Protein AF-A0AAC8UU08-F1 (afdb_monomer_lite)

Foldseek 3Di:
DKKKFKAFPVRFAFQAWAADPNAIDGDRDPPDPDGQMDDDPDVVVSLVSSLVNRQQCYDPHHPDNHDDPVNSVVHNVVSVVTIDMDICPPVVPD

pLDDT: mean 82.49, std 12.47, range [37.72, 91.94]

Secondary structure (DSSP, 8-state):
-EEEEEEETTSPBP-EEEEETTEEEEE--S-SS---EEEES-HHHHHHHHHHHHHH-BPTT-S-SS--HHHHHHHHHHHHHHEEEEEGGG-S--

Organism: NCBI:txid637971

Radius of gyration: 13.28 Å; chains: 1; bounding box: 33×27×37 Å

Structure (mmCIF, N/CA/C/O backbone):
data_AF-A0AAC8UU08-F1
#
_entry.id   AF-A0AAC8UU08-F1
#
loop_
_atom_site.group_PDB
_atom_site.id
_atom_site.type_symbol
_atom_site.label_atom_id
_atom_site.label_alt_id
_atom_site.label_comp_id
_atom_site.label_asym_id
_atom_site.label_entity_id
_atom_site.label_seq_id
_atom_site.pdbx_PDB_ins_code
_atom_site.Cartn_x
_atom_site.Cartn_y
_atom_site.Cartn_z
_atom_site.occupancy
_atom_site.B_iso_or_equiv
_atom_site.auth_seq_id
_atom_site.auth_comp_id
_atom_site.auth_asym_id
_atom_site.auth_atom_id
_atom_site.pdbx_PDB_model_num
ATOM 1 N N . MET A 1 1 ? 6.726 -1.427 -22.115 1.00 73.75 1 MET A N 1
ATOM 2 C CA . MET A 1 1 ? 6.029 -0.756 -20.998 1.00 73.75 1 MET A CA 1
ATOM 3 C C . MET A 1 1 ? 6.328 -1.588 -19.778 1.00 73.75 1 MET A C 1
ATOM 5 O O . MET A 1 1 ? 6.069 -2.786 -19.825 1.00 73.75 1 MET A O 1
ATOM 9 N N . THR A 1 2 ? 6.962 -0.985 -18.786 1.00 84.81 2 THR A N 1
ATOM 10 C CA . THR A 1 2 ? 7.524 -1.682 -17.631 1.00 84.81 2 THR A CA 1
ATOM 11 C C . THR A 1 2 ? 6.422 -1.915 -16.612 1.00 84.81 2 THR A C 1
ATOM 13 O O . THR A 1 2 ? 5.599 -1.026 -16.379 1.00 84.81 2 THR A O 1
ATOM 16 N N . GLU A 1 3 ? 6.362 -3.117 -16.049 1.00 89.12 3 GLU A N 1
ATOM 17 C CA . GLU A 1 3 ? 5.454 -3.414 -14.949 1.00 89.12 3 GLU A CA 1
ATOM 18 C C . GLU A 1 3 ? 6.170 -3.131 -13.632 1.00 89.12 3 GLU A C 1
ATOM 20 O O . GLU A 1 3 ? 7.328 -3.511 -13.441 1.00 89.12 3 GLU A O 1
ATOM 25 N N . TYR A 1 4 ? 5.491 -2.402 -12.755 1.00 88.56 4 TYR A N 1
ATOM 26 C CA . TYR A 1 4 ? 6.002 -1.997 -11.461 1.00 88.56 4 TYR A CA 1
ATOM 27 C C . TYR A 1 4 ? 5.120 -2.543 -10.353 1.00 88.56 4 TYR A C 1
ATOM 29 O O . TYR A 1 4 ? 3.894 -2.540 -10.480 1.00 88.56 4 TYR A O 1
ATOM 37 N N . PHE A 1 5 ? 5.751 -2.922 -9.249 1.00 88.25 5 PHE A N 1
ATOM 38 C CA . PHE A 1 5 ? 5.088 -3.425 -8.055 1.00 88.25 5 PHE A CA 1
ATOM 39 C C . PHE A 1 5 ? 5.540 -2.652 -6.828 1.00 88.25 5 PHE A C 1
ATOM 41 O O . PHE A 1 5 ? 6.649 -2.111 -6.787 1.00 88.25 5 PHE A O 1
ATOM 48 N N . LEU A 1 6 ? 4.682 -2.645 -5.812 1.00 87.19 6 LEU A N 1
ATOM 49 C CA . LEU A 1 6 ? 5.006 -2.088 -4.511 1.00 87.19 6 LEU A CA 1
ATOM 50 C C . LEU A 1 6 ? 5.272 -3.218 -3.517 1.00 87.19 6 LEU A C 1
ATOM 52 O O . LEU A 1 6 ? 4.370 -4.000 -3.213 1.00 87.19 6 LEU A O 1
ATOM 56 N N . VAL A 1 7 ? 6.509 -3.298 -3.028 1.00 86.62 7 VAL A N 1
ATOM 57 C CA . VAL A 1 7 ? 6.988 -4.405 -2.191 1.00 86.62 7 VAL A CA 1
ATOM 58 C C . VAL A 1 7 ? 7.623 -3.867 -0.917 1.00 86.62 7 VAL A C 1
ATOM 60 O O . VAL A 1 7 ? 8.342 -2.872 -0.962 1.00 86.62 7 VAL A O 1
ATOM 63 N N . ASN A 1 8 ? 7.336 -4.482 0.229 1.00 85.56 8 ASN A N 1
ATOM 64 C CA . ASN A 1 8 ? 7.900 -4.059 1.509 1.00 85.56 8 ASN A CA 1
ATOM 65 C C . ASN A 1 8 ? 9.297 -4.647 1.782 1.00 85.56 8 ASN A C 1
ATOM 67 O O . ASN A 1 8 ? 9.791 -5.492 1.043 1.00 85.56 8 ASN A O 1
ATOM 71 N N . HIS A 1 9 ? 9.922 -4.250 2.894 1.00 79.88 9 HIS A N 1
ATOM 72 C CA . HIS A 1 9 ? 11.224 -4.786 3.339 1.00 79.88 9 HIS A CA 1
ATOM 73 C C . HIS A 1 9 ? 11.263 -6.301 3.625 1.00 79.88 9 HIS A C 1
ATOM 75 O O . HIS A 1 9 ? 12.335 -6.838 3.887 1.00 79.88 9 HIS A O 1
ATOM 81 N N . GLN A 1 10 ? 10.114 -6.975 3.652 1.00 79.38 10 GLN A N 1
ATOM 82 C CA . GLN A 1 10 ? 9.986 -8.420 3.854 1.00 79.38 10 GLN A CA 1
ATOM 83 C C . GLN A 1 10 ? 9.586 -9.141 2.555 1.00 79.38 10 GLN A C 1
ATOM 85 O O . GLN A 1 10 ? 9.120 -10.276 2.609 1.00 79.38 10 GLN A O 1
ATOM 90 N N . ASP A 1 11 ? 9.728 -8.471 1.407 1.00 76.56 11 ASP A N 1
ATOM 91 C CA . ASP A 1 11 ? 9.390 -8.974 0.075 1.00 76.56 11 ASP A CA 1
ATOM 92 C C . ASP A 1 11 ? 7.895 -9.308 -0.132 1.00 76.56 11 ASP A C 1
ATOM 94 O O . ASP A 1 11 ? 7.528 -10.041 -1.052 1.00 76.56 11 ASP A O 1
ATOM 98 N N . TYR A 1 12 ? 6.997 -8.730 0.678 1.00 80.12 12 TYR A N 1
ATOM 99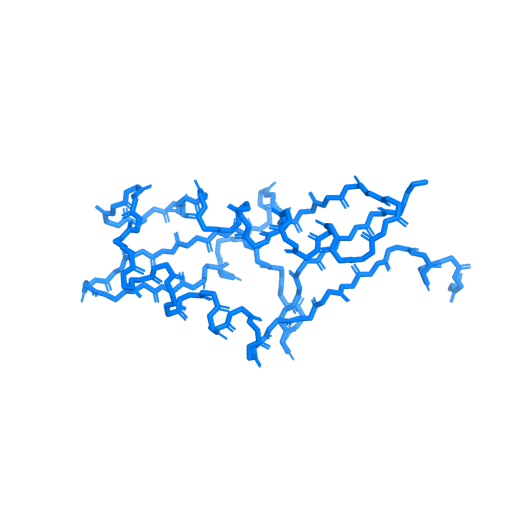 C CA . TYR A 1 12 ? 5.548 -8.834 0.472 1.00 80.12 12 TYR A CA 1
ATOM 100 C C . TYR A 1 12 ? 5.013 -7.706 -0.405 1.00 80.12 12 TYR A C 1
ATOM 102 O O . TYR A 1 12 ? 5.383 -6.541 -0.245 1.00 80.12 12 TYR A O 1
ATOM 110 N N . PHE A 1 13 ? 4.068 -8.046 -1.279 1.00 82.19 13 PHE A N 1
ATOM 111 C CA . PHE A 1 13 ? 3.339 -7.076 -2.088 1.00 82.19 13 PHE A CA 1
ATOM 112 C C . PHE A 1 13 ? 2.301 -6.320 -1.259 1.00 82.19 13 PHE A C 1
ATOM 114 O O . PHE A 1 13 ? 1.621 -6.905 -0.416 1.00 82.19 13 PHE A O 1
ATOM 121 N N . ALA A 1 14 ? 2.140 -5.028 -1.538 1.00 81.25 14 ALA A N 1
ATOM 122 C CA . ALA A 1 14 ? 0.985 -4.282 -1.057 1.00 81.25 14 ALA A CA 1
ATOM 123 C C . ALA A 1 14 ? -0.274 -4.718 -1.825 1.00 81.25 14 ALA A C 1
ATOM 125 O O . ALA A 1 14 ? -0.267 -4.730 -3.058 1.00 81.25 14 ALA A O 1
ATOM 126 N N . THR A 1 15 ? -1.353 -5.036 -1.115 1.00 80.12 15 THR A N 1
ATOM 127 C CA . THR A 1 15 ? -2.665 -5.366 -1.707 1.00 80.12 15 THR A CA 1
ATOM 128 C C . THR A 1 15 ? -3.653 -4.212 -1.571 1.00 80.12 15 THR A C 1
ATOM 130 O O . THR A 1 15 ? -4.380 -3.893 -2.509 1.00 80.12 15 THR A O 1
ATOM 133 N N . GLY A 1 16 ? -3.668 -3.558 -0.409 1.00 87.06 16 GLY A N 1
ATOM 134 C CA . GLY A 1 16 ? -4.681 -2.568 -0.052 1.00 87.06 16 GLY A CA 1
ATOM 135 C C . GLY A 1 16 ? -4.486 -2.021 1.357 1.00 87.06 16 GLY A C 1
ATOM 136 O O . GLY A 1 16 ? -3.403 -2.144 1.935 1.00 87.06 16 GLY A O 1
ATOM 137 N N . PHE A 1 17 ? -5.534 -1.441 1.935 1.00 89.50 17 PHE A N 1
ATOM 138 C CA . PHE A 1 17 ? -5.546 -1.026 3.336 1.00 89.50 17 PHE A CA 1
ATOM 139 C C . PHE A 1 17 ? -6.553 -1.831 4.157 1.00 89.50 17 PHE A C 1
ATOM 141 O O . PHE A 1 17 ? -7.635 -2.163 3.687 1.00 89.50 17 PHE A O 1
ATOM 148 N N . ILE A 1 18 ? -6.228 -2.089 5.418 1.00 90.06 18 ILE A N 1
ATOM 149 C CA . ILE A 1 18 ? -7.153 -2.632 6.407 1.00 90.06 18 ILE A CA 1
ATOM 150 C C . ILE A 1 18 ? -7.304 -1.644 7.556 1.00 90.06 18 ILE A C 1
ATOM 152 O O . ILE A 1 18 ? -6.320 -1.146 8.111 1.00 90.06 18 ILE A O 1
ATOM 156 N N . ILE A 1 19 ? -8.550 -1.355 7.911 1.00 90.12 19 ILE A N 1
ATOM 157 C CA . ILE A 1 19 ? -8.888 -0.627 9.127 1.00 90.12 19 ILE A CA 1
ATOM 158 C C . ILE A 1 19 ? -9.336 -1.649 10.163 1.00 90.12 19 ILE A C 1
ATOM 160 O O . ILE A 1 19 ? -10.251 -2.429 9.897 1.00 90.12 19 ILE A O 1
ATOM 164 N N . ASN A 1 20 ? -8.686 -1.645 11.324 1.00 87.62 20 ASN A N 1
ATOM 165 C CA . ASN A 1 20 ? -9.028 -2.515 12.441 1.00 87.62 20 ASN A CA 1
ATOM 166 C C . ASN A 1 20 ? -8.795 -1.793 13.776 1.00 87.62 20 ASN A C 1
ATOM 168 O O . ASN A 1 20 ? -7.726 -1.214 13.992 1.00 87.62 20 ASN A O 1
ATOM 172 N N . ASN A 1 21 ? -9.782 -1.835 14.674 1.00 85.44 21 ASN A N 1
ATOM 173 C CA . ASN A 1 21 ? -9.775 -1.178 15.983 1.00 85.44 21 ASN A CA 1
ATOM 174 C C . ASN A 1 21 ? -9.444 0.323 15.895 1.00 85.44 21 ASN A C 1
ATOM 176 O O . ASN A 1 21 ? -8.726 0.867 16.735 1.00 85.44 21 ASN A O 1
ATOM 180 N N . GLY A 1 22 ? -9.941 0.994 14.852 1.00 81.88 22 GLY A N 1
ATOM 181 C CA . GLY A 1 22 ? -9.684 2.421 14.622 1.00 81.88 22 GLY A CA 1
ATOM 182 C C . GLY A 1 22 ? -8.264 2.762 14.149 1.00 81.88 22 GLY A C 1
ATOM 183 O O . GLY A 1 22 ? -7.915 3.939 14.108 1.00 81.88 22 GLY A O 1
ATOM 184 N N . GLY A 1 23 ? -7.447 1.766 13.790 1.00 85.31 23 GLY A N 1
ATOM 185 C CA . GLY A 1 23 ? -6.141 1.956 13.158 1.00 85.31 23 GLY A CA 1
ATOM 186 C C . GLY A 1 23 ? -6.150 1.532 11.691 1.00 85.31 23 GLY A C 1
ATOM 187 O O . GLY A 1 23 ? -6.756 0.520 11.350 1.00 85.31 23 GLY A O 1
ATOM 188 N N . ALA A 1 24 ? -5.451 2.282 10.835 1.00 89.31 24 ALA A N 1
ATOM 189 C CA . ALA A 1 24 ? -5.271 1.959 9.422 1.00 89.31 24 ALA A CA 1
ATOM 190 C C . ALA A 1 24 ? -3.875 1.364 9.144 1.00 89.31 24 ALA A C 1
ATOM 192 O O . ALA A 1 24 ? -2.832 1.880 9.588 1.00 89.31 24 ALA A O 1
ATOM 193 N N . TYR A 1 25 ? -3.851 0.268 8.389 1.00 87.38 25 TYR A N 1
ATOM 194 C CA . TYR A 1 25 ? -2.654 -0.513 8.082 1.00 87.38 25 TYR A CA 1
ATOM 195 C C . TYR A 1 25 ? -2.639 -0.893 6.606 1.00 87.38 25 TYR A C 1
ATOM 197 O O . TYR A 1 25 ? -3.692 -1.090 6.009 1.00 87.38 25 TYR A O 1
ATOM 205 N N . VAL A 1 26 ? -1.448 -0.982 6.015 1.00 87.62 26 VAL A N 1
ATOM 206 C CA . VAL A 1 26 ? -1.309 -1.585 4.688 1.00 87.62 26 VAL A CA 1
ATOM 207 C C . VAL A 1 26 ? -1.504 -3.078 4.877 1.00 87.62 26 VAL A C 1
ATOM 209 O O . VAL A 1 26 ? -0.828 -3.683 5.712 1.00 87.62 26 VAL A O 1
ATOM 212 N N . ASP A 1 27 ? -2.440 -3.653 4.139 1.00 85.50 27 ASP A N 1
ATOM 213 C CA . ASP A 1 27 ? -2.571 -5.093 4.097 1.00 85.50 27 ASP A CA 1
ATOM 214 C C . ASP A 1 27 ? -1.446 -5.675 3.235 1.00 85.50 27 ASP A C 1
ATOM 216 O O . ASP A 1 27 ? -1.242 -5.287 2.084 1.00 85.50 27 ASP A O 1
ATOM 220 N N . THR A 1 28 ? -0.692 -6.580 3.851 1.00 77.88 28 THR A N 1
ATOM 221 C CA . THR A 1 28 ? 0.345 -7.406 3.218 1.00 77.88 28 THR A CA 1
ATOM 222 C C . THR A 1 28 ? 0.105 -8.890 3.498 1.00 77.88 28 THR A C 1
ATOM 224 O O . THR A 1 28 ? 0.978 -9.714 3.232 1.00 77.88 28 THR A O 1
ATOM 227 N N . ALA A 1 29 ? -1.022 -9.223 4.141 1.00 69.69 29 ALA A N 1
ATOM 228 C CA . ALA A 1 29 ? -1.288 -10.534 4.720 1.00 69.69 29 ALA A CA 1
ATOM 229 C C . ALA A 1 29 ? -2.415 -11.281 3.998 1.00 69.69 29 ALA A C 1
ATOM 231 O O . ALA A 1 29 ? -2.392 -12.516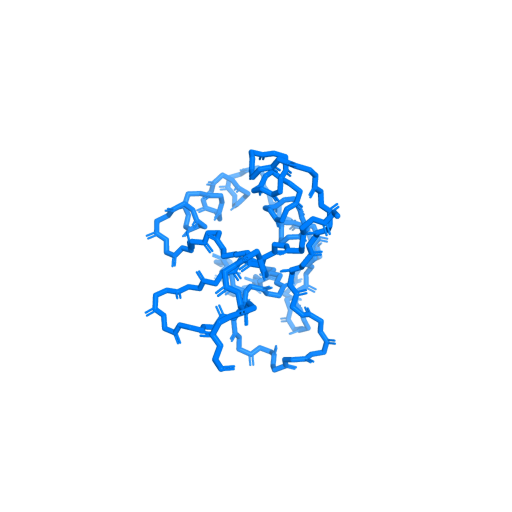 3.993 1.00 69.69 29 ALA A O 1
ATOM 232 N N . ALA A 1 30 ? -3.377 -10.584 3.378 1.00 58.38 30 ALA A N 1
ATOM 233 C CA . ALA A 1 30 ? -4.342 -11.242 2.505 1.00 58.38 30 ALA A CA 1
ATOM 234 C C . ALA A 1 30 ? -3.600 -11.761 1.265 1.00 58.38 30 ALA A C 1
ATOM 236 O O . ALA A 1 30 ? -3.250 -11.015 0.354 1.00 58.38 30 ALA A O 1
ATOM 237 N N . GLY A 1 31 ? -3.271 -13.053 1.279 1.00 44.69 31 GLY A N 1
ATOM 238 C CA . GLY A 1 31 ? -2.500 -13.695 0.225 1.00 44.69 31 GLY A CA 1
ATOM 239 C C . GLY A 1 31 ? -3.063 -13.422 -1.174 1.00 44.69 31 GLY A C 1
ATOM 240 O O . GLY A 1 31 ? -4.207 -13.744 -1.457 1.00 44.69 31 GLY A O 1
ATOM 241 N N . LEU A 1 32 ? -2.208 -12.860 -2.033 1.00 43.88 32 LEU A N 1
ATOM 242 C CA . LEU A 1 32 ? -2.057 -13.112 -3.474 1.00 43.88 32 LEU A CA 1
ATOM 243 C C . LEU A 1 32 ? -3.287 -13.151 -4.407 1.00 43.88 32 LEU A C 1
ATOM 245 O O . LEU A 1 32 ? -3.138 -13.680 -5.505 1.00 43.88 32 LEU A O 1
ATOM 249 N N . ASP A 1 33 ? -4.452 -12.584 -4.092 1.00 50.25 33 ASP A N 1
ATOM 250 C CA . ASP A 1 33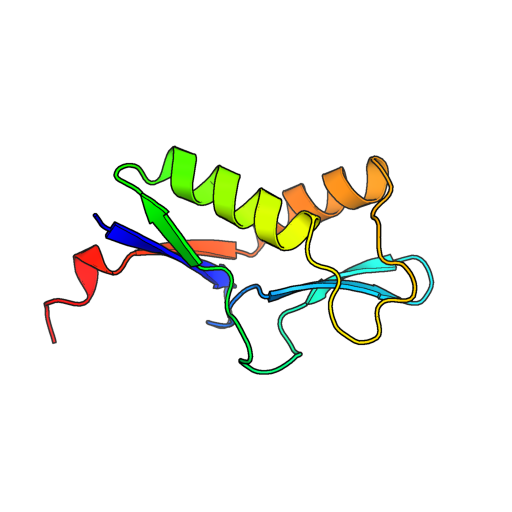 ? -5.489 -12.497 -5.140 1.00 50.25 33 ASP A CA 1
ATOM 251 C C . ASP A 1 33 ? -5.129 -11.434 -6.200 1.00 50.25 33 ASP A C 1
ATOM 253 O O . ASP A 1 33 ? -5.186 -11.726 -7.393 1.00 50.25 33 ASP A O 1
ATOM 257 N N . VAL A 1 34 ? -4.645 -10.241 -5.807 1.00 62.62 34 VAL A N 1
ATOM 258 C CA . VAL A 1 34 ? -4.063 -9.242 -6.736 1.00 62.62 34 VAL A CA 1
ATOM 259 C C . VAL A 1 34 ? -3.055 -8.335 -6.011 1.00 62.62 34 VAL A C 1
ATOM 261 O O . VAL A 1 34 ? -3.444 -7.457 -5.248 1.00 62.62 34 VAL A O 1
ATOM 264 N N . ALA A 1 35 ? -1.754 -8.492 -6.271 1.00 71.31 35 ALA A N 1
ATOM 265 C CA . ALA A 1 35 ? -0.749 -7.509 -5.850 1.00 71.31 35 ALA A CA 1
ATOM 266 C C . ALA A 1 35 ? -0.980 -6.154 -6.547 1.00 71.31 35 ALA A C 1
ATOM 268 O O . ALA A 1 35 ? -1.346 -6.123 -7.726 1.00 71.31 35 ALA A O 1
ATOM 269 N N . ALA A 1 36 ? -0.714 -5.035 -5.865 1.00 80.31 36 ALA A N 1
ATOM 270 C CA . ALA A 1 36 ? -0.694 -3.727 -6.512 1.00 80.31 36 ALA A CA 1
ATOM 271 C C . ALA A 1 36 ? 0.403 -3.717 -7.588 1.00 80.31 36 ALA A C 1
ATOM 273 O O . ALA A 1 36 ? 1.599 -3.817 -7.292 1.00 80.31 36 ALA A O 1
ATOM 274 N N . ALA A 1 37 ? -0.030 -3.614 -8.842 1.00 86.50 37 ALA A N 1
ATOM 275 C CA . ALA A 1 37 ? 0.818 -3.643 -10.018 1.00 86.50 37 ALA A CA 1
ATOM 276 C C . ALA A 1 37 ? 0.311 -2.627 -11.042 1.00 86.50 37 ALA A C 1
ATOM 278 O O . ALA A 1 37 ? -0.892 -2.524 -11.291 1.00 86.50 37 ALA A O 1
ATOM 279 N N . VAL A 1 38 ? 1.228 -1.892 -11.668 1.00 88.50 38 VAL A N 1
ATOM 280 C CA . VAL A 1 38 ? 0.891 -0.931 -12.722 1.00 88.50 38 VAL A CA 1
ATOM 281 C C . VAL A 1 38 ? 1.895 -1.004 -13.861 1.00 88.50 38 VAL A C 1
ATOM 283 O O . VAL A 1 38 ? 3.102 -1.107 -13.646 1.00 88.50 38 VAL A O 1
ATOM 286 N N . LYS A 1 39 ? 1.398 -0.914 -15.095 1.00 89.38 39 LYS A N 1
ATOM 287 C CA . LYS A 1 39 ? 2.235 -0.773 -16.289 1.00 89.38 39 LYS A CA 1
ATOM 288 C C . LYS A 1 39 ? 2.332 0.696 -16.656 1.00 89.38 39 LYS A C 1
ATOM 290 O O . LYS A 1 39 ? 1.312 1.332 -16.903 1.00 89.38 39 LYS A O 1
ATOM 295 N N . THR A 1 40 ? 3.545 1.232 -16.705 1.00 86.81 40 THR A N 1
ATOM 296 C CA . THR A 1 40 ? 3.806 2.621 -17.113 1.00 86.81 40 THR A CA 1
ATOM 297 C C . THR A 1 40 ? 5.205 2.758 -17.717 1.00 86.81 40 THR A C 1
ATOM 299 O O . THR A 1 40 ? 5.995 1.815 -17.715 1.00 86.81 40 THR A O 1
ATOM 302 N N . ALA A 1 41 ? 5.478 3.903 -18.338 1.00 83.81 41 ALA A N 1
ATOM 303 C CA . ALA A 1 41 ? 6.776 4.226 -18.920 1.00 83.81 41 ALA A CA 1
ATOM 304 C C . ALA A 1 41 ? 7.743 4.852 -17.904 1.00 83.81 41 ALA A C 1
ATOM 306 O O . ALA A 1 41 ? 8.944 4.868 -18.159 1.00 83.81 41 ALA A O 1
ATOM 307 N N . ASP A 1 42 ? 7.239 5.377 -16.783 1.00 85.19 42 ASP A N 1
ATOM 308 C CA . ASP A 1 42 ? 8.053 6.096 -15.809 1.00 85.19 42 ASP A CA 1
ATOM 309 C C . ASP A 1 42 ? 7.774 5.665 -14.351 1.00 85.19 42 ASP A C 1
ATOM 311 O O . ASP A 1 42 ? 6.618 5.461 -13.960 1.00 85.19 42 ASP A O 1
ATOM 315 N N . PRO A 1 43 ? 8.825 5.546 -13.517 1.00 85.38 43 PRO A N 1
ATOM 316 C CA . PRO A 1 43 ? 8.698 5.071 -12.140 1.00 85.38 43 PRO A CA 1
ATOM 317 C C . PRO A 1 43 ? 7.963 6.056 -11.219 1.00 85.38 43 PRO A C 1
ATOM 319 O O . PRO A 1 43 ? 7.386 5.639 -10.216 1.00 85.38 43 PRO A O 1
ATOM 322 N N . ALA A 1 44 ? 7.951 7.355 -11.535 1.00 87.94 44 ALA A N 1
ATOM 323 C CA . ALA A 1 44 ? 7.264 8.349 -10.713 1.00 87.94 44 ALA A CA 1
ATOM 324 C C . ALA A 1 44 ? 5.740 8.174 -10.801 1.00 87.94 44 ALA A C 1
ATOM 326 O O . ALA A 1 44 ? 5.071 8.039 -9.775 1.00 87.94 44 ALA A O 1
ATOM 327 N N . SER A 1 45 ? 5.207 8.063 -12.017 1.00 88.50 45 SER A N 1
ATOM 328 C CA . SER A 1 45 ? 3.803 7.739 -12.267 1.00 88.50 45 SER A CA 1
ATOM 329 C C . SER A 1 45 ? 3.443 6.364 -11.718 1.00 88.50 45 SER A C 1
ATOM 331 O O . S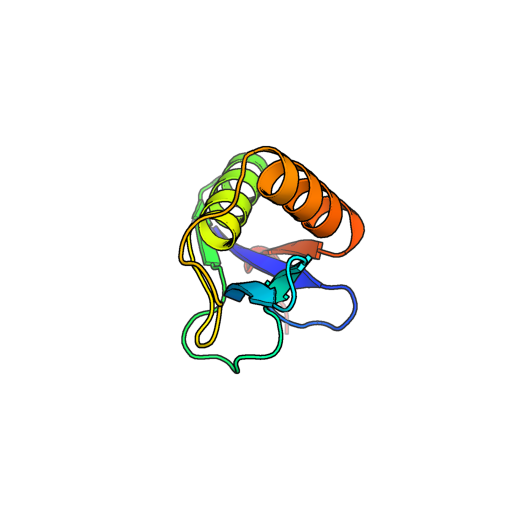ER A 1 45 ? 2.337 6.191 -1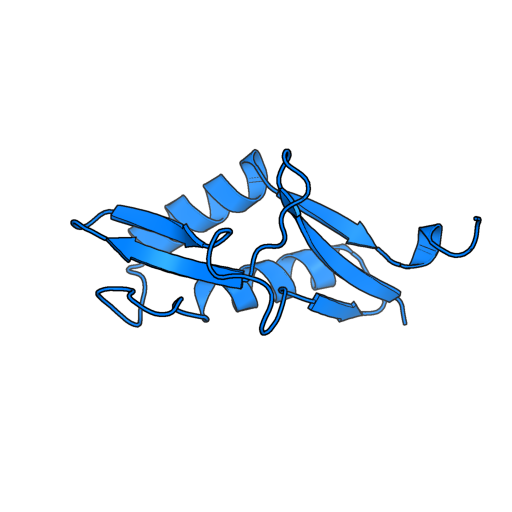1.208 1.00 88.50 45 SER A O 1
ATOM 333 N N . ALA A 1 46 ? 4.372 5.398 -11.769 1.00 90.00 46 ALA A N 1
ATOM 334 C CA . ALA A 1 46 ? 4.154 4.070 -11.198 1.00 90.00 46 ALA A CA 1
ATOM 335 C C . ALA A 1 46 ? 3.894 4.157 -9.693 1.00 90.00 46 ALA A C 1
ATOM 337 O O . ALA A 1 46 ? 2.890 3.643 -9.204 1.00 90.00 46 ALA A O 1
ATOM 338 N N . LYS A 1 47 ? 4.765 4.871 -8.970 1.00 89.94 47 LYS A N 1
ATOM 339 C CA . LYS A 1 47 ? 4.647 5.073 -7.525 1.00 89.94 47 LYS A CA 1
ATOM 340 C C . LYS A 1 47 ? 3.314 5.725 -7.161 1.00 89.94 47 LYS A C 1
ATOM 342 O O . LYS A 1 47 ? 2.597 5.204 -6.312 1.00 89.94 47 LYS A O 1
ATOM 347 N N . THR A 1 48 ? 2.948 6.820 -7.831 1.00 90.44 48 THR A N 1
ATOM 348 C CA . THR A 1 48 ? 1.678 7.518 -7.571 1.00 90.44 48 THR A CA 1
ATOM 349 C C . THR A 1 48 ? 0.464 6.624 -7.833 1.00 90.44 48 THR A C 1
ATOM 351 O O . THR A 1 48 ? -0.455 6.594 -7.015 1.00 90.44 48 THR A O 1
ATOM 354 N N . ALA A 1 49 ? 0.460 5.869 -8.935 1.00 90.81 49 ALA A N 1
ATOM 355 C CA . ALA A 1 49 ? -0.642 4.971 -9.270 1.00 90.81 49 ALA A CA 1
ATOM 356 C C . ALA A 1 49 ? -0.774 3.810 -8.272 1.00 90.81 49 ALA A C 1
ATOM 358 O O . ALA A 1 49 ? -1.881 3.512 -7.826 1.00 90.81 49 ALA A O 1
ATOM 359 N N . LEU A 1 50 ? 0.346 3.202 -7.869 1.00 91.06 50 LEU A N 1
ATOM 360 C CA . LEU A 1 50 ? 0.367 2.115 -6.887 1.00 91.06 50 LEU A CA 1
ATOM 361 C C . LEU A 1 50 ? -0.094 2.587 -5.510 1.00 91.06 50 LEU A C 1
ATOM 363 O O . LEU A 1 50 ? -0.897 1.916 -4.869 1.00 91.06 50 LEU A O 1
ATOM 367 N N . TYR A 1 51 ? 0.352 3.765 -5.071 1.00 91.94 51 TYR A N 1
ATOM 368 C CA . TYR A 1 51 ? -0.094 4.345 -3.804 1.00 91.94 51 TYR A CA 1
ATOM 369 C C . TYR A 1 51 ? -1.599 4.587 -3.830 1.00 91.94 51 TYR A C 1
ATOM 371 O O . TYR A 1 51 ? -2.307 4.201 -2.905 1.00 91.94 51 TYR A O 1
ATOM 379 N N . HIS A 1 52 ? -2.107 5.169 -4.916 1.00 90.31 52 HIS A N 1
ATOM 380 C CA . HIS A 1 52 ? -3.538 5.380 -5.077 1.00 90.31 52 HIS A CA 1
ATOM 381 C C . HIS A 1 52 ? -4.320 4.058 -5.062 1.00 90.31 52 HIS A C 1
ATOM 383 O O . HIS A 1 52 ? -5.361 3.979 -4.415 1.00 90.31 52 HIS A O 1
ATOM 389 N N . GLN A 1 53 ? -3.819 3.013 -5.726 1.00 89.56 53 GLN A N 1
ATOM 390 C CA . GLN A 1 53 ? -4.440 1.688 -5.712 1.00 89.56 53 GLN A CA 1
ATOM 391 C C . GLN A 1 53 ? -4.522 1.130 -4.287 1.00 89.56 53 GLN A C 1
ATOM 393 O O . GLN A 1 53 ? -5.603 0.744 -3.855 1.00 89.56 53 GLN A O 1
ATOM 398 N N . VAL A 1 54 ? -3.428 1.185 -3.522 1.00 89.31 54 VAL A N 1
ATOM 399 C CA . VAL A 1 54 ? -3.411 0.721 -2.127 1.00 89.31 54 VAL A CA 1
ATOM 400 C C . VAL A 1 54 ? -4.378 1.523 -1.256 1.00 89.31 54 VAL A C 1
ATOM 402 O O . VAL A 1 54 ? -5.091 0.932 -0.460 1.00 89.31 54 VAL A O 1
ATOM 405 N N . LEU A 1 55 ? -4.445 2.848 -1.421 1.00 89.44 55 LEU A N 1
ATOM 406 C CA . LEU A 1 55 ? -5.289 3.744 -0.615 1.00 89.44 55 LEU A CA 1
ATOM 407 C C . LEU A 1 55 ? -6.779 3.713 -0.990 1.00 89.44 55 LEU A C 1
ATOM 409 O O . LEU A 1 55 ? -7.604 4.238 -0.246 1.00 89.44 55 LEU A O 1
ATOM 413 N N . THR A 1 56 ? -7.134 3.139 -2.139 1.00 89.12 56 THR A N 1
ATOM 414 C CA . THR A 1 56 ? -8.529 3.022 -2.605 1.00 89.12 56 THR A CA 1
ATOM 415 C C . THR A 1 56 ? -9.045 1.589 -2.603 1.00 89.12 56 THR A C 1
ATOM 417 O O . THR A 1 56 ? -10.227 1.371 -2.864 1.00 89.12 56 THR A O 1
ATOM 420 N N . HIS A 1 57 ? -8.187 0.622 -2.279 1.00 88.62 57 HIS A N 1
ATOM 421 C CA . HIS A 1 57 ? -8.537 -0.786 -2.207 1.00 88.62 57 HIS A CA 1
ATOM 422 C C . HIS A 1 57 ? -8.624 -1.242 -0.742 1.00 88.62 57 HIS A C 1
ATOM 424 O O . HIS A 1 57 ? -7.589 -1.512 -0.126 1.00 88.62 57 HIS A O 1
ATOM 430 N N . PRO A 1 58 ? -9.828 -1.321 -0.150 1.00 87.25 58 PRO A N 1
ATOM 431 C CA . PRO A 1 58 ? -9.989 -1.914 1.168 1.00 87.25 58 PRO A CA 1
ATOM 432 C C . PRO A 1 58 ? -9.742 -3.425 1.094 1.00 87.25 58 PRO A C 1
ATOM 434 O O . PRO A 1 58 ? -10.290 -4.124 0.241 1.00 87.25 58 PRO A O 1
ATOM 437 N N . ALA A 1 59 ? -8.924 -3.937 2.004 1.00 85.56 59 ALA A N 1
ATOM 438 C CA . ALA A 1 59 ? -8.678 -5.360 2.157 1.00 85.56 59 ALA A CA 1
ATOM 439 C C . ALA A 1 59 ? -9.906 -6.067 2.745 1.00 85.56 59 ALA A C 1
ATOM 441 O O . ALA A 1 59 ? -10.699 -5.486 3.496 1.00 85.56 59 ALA A O 1
ATOM 442 N N . ALA A 1 60 ? -10.039 -7.358 2.441 1.00 82.25 60 ALA A N 1
ATOM 443 C CA . ALA A 1 60 ? -11.097 -8.184 3.003 1.00 82.25 60 ALA A CA 1
ATOM 444 C C . ALA A 1 60 ? -11.020 -8.186 4.541 1.00 82.25 60 ALA A C 1
ATOM 446 O O . ALA A 1 60 ? -9.990 -8.517 5.125 1.00 82.25 60 ALA A O 1
ATOM 447 N N . GLY A 1 61 ? -12.122 -7.819 5.200 1.00 79.56 61 GLY A N 1
ATOM 448 C CA . GLY A 1 61 ? -12.184 -7.714 6.661 1.00 79.56 61 GLY A CA 1
ATOM 449 C C . GLY A 1 61 ? -11.831 -6.336 7.226 1.00 79.56 61 GLY A C 1
ATOM 450 O O . GLY A 1 61 ? -11.807 -6.190 8.447 1.00 79.56 61 GLY A O 1
ATOM 451 N N . SER A 1 62 ? -11.597 -5.327 6.379 1.00 86.00 62 SER A N 1
ATOM 452 C CA . SER A 1 62 ? -11.566 -3.932 6.825 1.00 86.00 62 SER A CA 1
ATOM 453 C C . SER A 1 62 ? -12.915 -3.531 7.426 1.00 86.00 62 SER A C 1
ATOM 455 O O . SER A 1 62 ? -13.969 -3.812 6.859 1.00 86.00 62 SER A O 1
ATOM 457 N N . GLU A 1 63 ? -12.891 -2.843 8.568 1.00 89.12 63 GLU A N 1
ATOM 458 C CA . GLU A 1 63 ? -14.107 -2.325 9.215 1.00 89.12 63 GLU A CA 1
ATOM 459 C C . GLU A 1 63 ? -14.807 -1.244 8.377 1.00 89.12 63 GLU A C 1
ATOM 461 O O . GLU A 1 63 ? -15.991 -0.962 8.566 1.00 89.12 63 GLU A O 1
ATOM 466 N N . ARG A 1 64 ? -14.051 -0.594 7.487 1.00 88.94 64 ARG A N 1
ATOM 467 C CA . ARG A 1 64 ? -14.505 0.496 6.626 1.00 88.94 64 ARG A CA 1
ATOM 468 C C . ARG A 1 64 ? -13.890 0.371 5.239 1.00 88.94 64 ARG A C 1
ATOM 470 O O . ARG A 1 64 ? -12.727 -0.004 5.095 1.00 88.94 64 ARG A O 1
ATOM 477 N N . ASP A 1 65 ? -14.647 0.816 4.246 1.00 87.56 65 ASP A N 1
ATOM 478 C CA . ASP A 1 65 ? -14.229 0.810 2.840 1.00 87.56 65 ASP A CA 1
ATOM 479 C C . ASP A 1 65 ? -13.518 2.103 2.417 1.00 87.56 65 ASP A C 1
ATOM 481 O O . ASP A 1 65 ? -13.092 2.243 1.273 1.00 87.56 65 ASP A O 1
ATOM 485 N N . GLN A 1 66 ? -13.413 3.079 3.324 1.00 87.94 66 GLN A N 1
ATOM 486 C CA . GLN A 1 66 ? -12.826 4.389 3.058 1.00 87.94 66 GLN A CA 1
ATOM 487 C C . GLN A 1 66 ? -11.948 4.851 4.219 1.00 87.94 66 GLN A C 1
ATOM 489 O O . GLN A 1 66 ? -12.303 4.710 5.394 1.00 87.94 66 GLN A O 1
ATOM 494 N N . LEU A 1 67 ? -10.819 5.455 3.857 1.00 88.69 67 LEU A N 1
ATOM 495 C CA . LEU A 1 67 ? -9.910 6.133 4.771 1.00 88.69 67 LEU A CA 1
ATOM 496 C C . LEU A 1 67 ? -10.377 7.567 5.017 1.00 88.69 67 LEU A C 1
ATOM 498 O O . LEU A 1 67 ? -10.862 8.245 4.110 1.00 88.69 67 LEU A O 1
ATOM 502 N N . THR A 1 68 ? -10.180 8.054 6.236 1.00 91.25 68 THR A N 1
ATOM 503 C CA . THR A 1 68 ? -10.202 9.497 6.504 1.00 91.25 68 THR A CA 1
ATOM 504 C C . THR A 1 68 ? -8.944 10.162 5.941 1.00 91.25 68 THR A C 1
ATOM 506 O O . THR A 1 68 ? -7.929 9.501 5.721 1.00 91.25 68 THR A O 1
ATOM 509 N N . GLU A 1 69 ? -8.964 11.486 5.763 1.00 89.62 69 GLU A N 1
ATOM 510 C CA . GLU A 1 69 ? -7.794 12.244 5.287 1.00 89.62 69 GLU A CA 1
ATOM 511 C C . GLU A 1 69 ? -6.552 12.012 6.165 1.00 89.62 69 GLU A C 1
ATOM 513 O O . GLU A 1 69 ? -5.435 11.873 5.665 1.00 89.62 69 GLU A O 1
ATOM 518 N N . GLN A 1 70 ? -6.746 11.902 7.483 1.00 89.44 70 GLN A N 1
ATOM 519 C CA . GLN A 1 70 ? -5.662 11.629 8.423 1.00 89.44 70 GLN A CA 1
ATOM 520 C C . GLN A 1 70 ? -5.079 10.220 8.236 1.00 89.44 70 GLN A C 1
ATOM 522 O O . GLN A 1 70 ? -3.860 10.054 8.237 1.00 89.44 70 GLN A O 1
ATOM 527 N N . GLU A 1 71 ? -5.928 9.207 8.053 1.00 90.75 71 GLU A N 1
ATOM 528 C CA . GLU A 1 71 ? -5.488 7.824 7.829 1.00 90.75 71 GLU A CA 1
ATOM 529 C C . GLU A 1 71 ? -4.807 7.664 6.471 1.00 90.75 71 GLU A C 1
ATOM 531 O O . GLU A 1 71 ? -3.813 6.950 6.358 1.00 90.75 71 GLU A O 1
ATOM 536 N N . GLN A 1 72 ? -5.296 8.376 5.456 1.00 91.00 72 GLN A N 1
ATOM 537 C CA . GLN A 1 72 ? -4.686 8.411 4.135 1.00 91.00 72 GLN A CA 1
ATOM 538 C C . GLN A 1 72 ? -3.278 9.015 4.188 1.00 91.00 72 GLN A C 1
ATOM 540 O O . GLN A 1 72 ? -2.343 8.437 3.627 1.00 91.00 72 GLN A O 1
ATOM 545 N N . ALA A 1 73 ? -3.094 10.130 4.903 1.00 90.69 73 ALA A N 1
ATOM 546 C CA . ALA A 1 73 ? -1.777 10.733 5.101 1.00 90.69 73 ALA A CA 1
ATOM 547 C C . ALA A 1 73 ? -0.822 9.789 5.856 1.00 90.69 73 ALA A C 1
ATOM 549 O O . ALA A 1 73 ? 0.323 9.602 5.442 1.00 90.69 73 ALA A O 1
ATOM 550 N N . GLN A 1 74 ? -1.305 9.135 6.917 1.00 90.06 74 GLN A N 1
ATOM 551 C CA . GLN A 1 74 ? -0.516 8.169 7.689 1.00 90.06 74 GLN A CA 1
ATOM 552 C C . GLN A 1 74 ? -0.120 6.938 6.867 1.00 90.06 74 GLN A C 1
ATOM 554 O O . GLN A 1 74 ? 1.024 6.493 6.936 1.00 90.06 74 GLN A O 1
ATOM 559 N N . LEU A 1 75 ? -1.042 6.377 6.081 1.00 90.00 75 LEU A N 1
ATOM 560 C CA . LEU A 1 75 ? -0.746 5.238 5.213 1.00 90.00 75 LEU A CA 1
ATOM 561 C C . LEU A 1 75 ? 0.226 5.608 4.103 1.00 90.00 75 LEU A C 1
ATOM 563 O O . LEU A 1 75 ? 1.139 4.837 3.833 1.00 90.00 75 LEU A O 1
ATOM 567 N N . THR A 1 76 ? 0.077 6.793 3.513 1.00 91.12 76 THR A N 1
ATOM 568 C CA . THR A 1 76 ? 1.026 7.298 2.511 1.00 91.12 76 THR A CA 1
ATOM 569 C C . THR A 1 76 ? 2.439 7.351 3.090 1.00 91.12 76 THR A C 1
ATOM 571 O O . THR A 1 76 ? 3.367 6.820 2.487 1.00 91.12 76 THR A O 1
ATOM 574 N N . GLN A 1 77 ? 2.594 7.890 4.304 1.00 90.94 77 GLN A N 1
ATOM 575 C CA . GLN A 1 77 ? 3.884 7.899 4.993 1.00 90.94 77 GLN A CA 1
ATOM 576 C C . GLN A 1 77 ? 4.415 6.478 5.246 1.00 90.94 77 GLN A C 1
ATOM 578 O O . GLN A 1 77 ? 5.583 6.206 4.986 1.00 90.94 77 GLN A O 1
ATOM 583 N N . LYS A 1 78 ? 3.566 5.546 5.698 1.00 89.00 78 LYS A N 1
ATOM 584 C CA . LYS A 1 78 ? 3.974 4.145 5.903 1.00 89.00 78 LYS A CA 1
ATOM 585 C C . LYS A 1 78 ? 4.426 3.469 4.609 1.00 89.00 78 LYS A C 1
ATOM 587 O O . LYS A 1 78 ? 5.356 2.665 4.662 1.00 89.00 78 LYS A O 1
ATOM 592 N N . LEU A 1 79 ? 3.776 3.769 3.483 1.00 89.69 79 LEU A N 1
ATOM 593 C CA . LEU A 1 79 ? 4.176 3.276 2.165 1.00 89.69 79 LEU A CA 1
ATOM 594 C C . LEU A 1 79 ? 5.564 3.812 1.795 1.00 89.69 79 LEU A C 1
ATOM 596 O O . LEU A 1 79 ? 6.415 3.026 1.402 1.00 89.69 79 LEU A O 1
ATOM 600 N N . ASP A 1 80 ? 5.829 5.104 2.014 1.00 90.25 80 ASP A N 1
ATOM 601 C CA . ASP A 1 80 ? 7.162 5.692 1.804 1.00 90.25 80 ASP A CA 1
ATOM 602 C C . ASP A 1 80 ? 8.251 5.092 2.705 1.00 90.25 80 ASP A C 1
ATOM 604 O O . ASP A 1 80 ? 9.387 4.930 2.267 1.00 90.25 80 ASP A O 1
ATOM 608 N N . GLU A 1 81 ? 7.924 4.768 3.954 1.00 89.50 81 GLU A N 1
ATOM 609 C CA . GLU A 1 81 ? 8.899 4.263 4.927 1.00 89.50 81 GLU A CA 1
ATOM 610 C C . GLU A 1 81 ? 9.212 2.771 4.766 1.00 89.50 81 GLU A C 1
ATOM 612 O O . GLU A 1 81 ? 10.321 2.341 5.085 1.00 89.50 81 GLU A O 1
ATOM 617 N N . ASN A 1 82 ? 8.235 1.971 4.332 1.00 87.31 82 ASN A N 1
ATOM 618 C CA . ASN A 1 82 ? 8.327 0.510 4.400 1.00 87.31 82 ASN A CA 1
ATOM 619 C C . ASN A 1 82 ? 8.282 -0.178 3.040 1.00 87.31 82 ASN A C 1
ATOM 621 O O . ASN A 1 82 ? 8.584 -1.371 2.987 1.00 87.31 82 ASN A O 1
ATOM 625 N N . PHE A 1 83 ? 7.883 0.524 1.976 1.00 88.69 83 PHE A N 1
ATOM 626 C CA . PHE A 1 83 ? 7.730 -0.052 0.648 1.00 88.69 83 PHE A CA 1
ATOM 627 C C . PHE A 1 83 ? 8.646 0.607 -0.373 1.00 88.69 83 PHE A C 1
ATOM 629 O O . PHE A 1 83 ? 8.895 1.809 -0.377 1.00 88.69 83 PHE A O 1
ATOM 636 N N . SER A 1 84 ? 9.127 -0.224 -1.284 1.00 88.50 84 SER A N 1
ATOM 637 C CA . SER A 1 84 ? 9.948 0.155 -2.416 1.00 88.50 84 SER A CA 1
ATOM 638 C C . S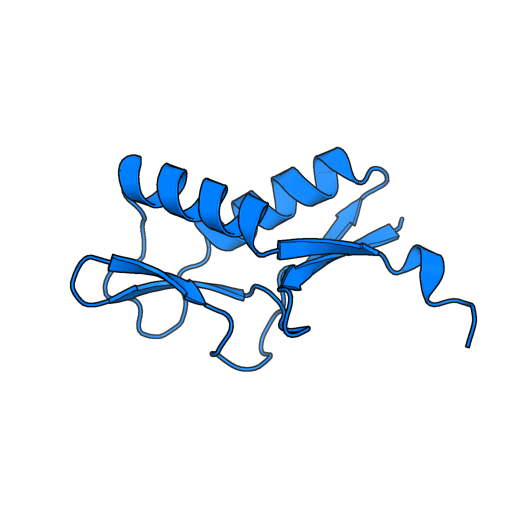ER A 1 84 ? 9.248 -0.219 -3.714 1.00 88.50 84 SER A C 1
ATOM 640 O O . SER A 1 84 ? 8.518 -1.207 -3.806 1.00 88.50 84 SER A O 1
ATOM 642 N N . LEU A 1 85 ? 9.483 0.604 -4.730 1.00 88.00 85 LEU A N 1
ATOM 643 C CA . LEU A 1 85 ? 9.031 0.347 -6.085 1.00 88.00 85 LEU A CA 1
ATOM 644 C C . LEU A 1 85 ? 10.017 -0.613 -6.759 1.00 88.00 85 LEU A C 1
ATOM 646 O O . LEU A 1 85 ? 11.187 -0.266 -6.923 1.00 88.00 85 LEU A O 1
ATOM 650 N N . ILE A 1 86 ? 9.543 -1.780 -7.181 1.00 88.00 86 ILE A N 1
ATOM 651 C CA . ILE A 1 86 ? 10.324 -2.721 -7.995 1.00 88.00 86 ILE A CA 1
ATOM 652 C C . ILE A 1 86 ? 9.761 -2.771 -9.411 1.00 88.00 86 ILE A C 1
ATOM 654 O O . ILE A 1 86 ? 8.579 -2.500 -9.619 1.00 88.00 86 ILE A O 1
ATOM 658 N N . SER A 1 87 ? 10.598 -3.103 -10.391 1.00 85.38 87 SER A N 1
ATOM 659 C CA . SER A 1 87 ? 10.207 -3.171 -11.797 1.00 85.38 87 SER A CA 1
ATOM 660 C C . SER A 1 87 ? 10.602 -4.496 -12.436 1.00 85.38 87 SER A C 1
ATOM 662 O O . SER A 1 87 ? 11.581 -5.129 -12.038 1.00 85.38 87 SER A O 1
ATOM 664 N N . THR A 1 88 ? 9.870 -4.892 -13.475 1.00 81.06 88 THR A N 1
ATOM 665 C CA . THR A 1 88 ? 10.220 -6.063 -14.291 1.00 81.06 88 THR A CA 1
ATOM 666 C C . THR A 1 88 ? 11.384 -5.817 -15.246 1.00 81.06 88 THR A C 1
ATOM 668 O O . THR A 1 88 ? 11.891 -6.773 -15.820 1.00 81.06 88 THR A O 1
ATOM 671 N N . ASP A 1 89 ? 11.829 -4.568 -15.412 1.00 72.56 89 ASP A N 1
ATOM 672 C CA . ASP A 1 89 ? 12.927 -4.193 -16.321 1.00 72.56 89 ASP A CA 1
ATOM 673 C C . ASP A 1 89 ? 14.247 -4.910 -15.983 1.00 72.56 89 ASP A C 1
ATOM 675 O O . ASP A 1 89 ? 15.045 -5.198 -16.867 1.00 72.56 89 ASP A O 1
ATOM 679 N N . ASN A 1 90 ? 14.457 -5.254 -14.708 1.00 55.34 90 ASN A N 1
ATOM 680 C CA . ASN A 1 90 ? 15.654 -5.962 -14.241 1.00 55.34 90 ASN A CA 1
ATOM 681 C C . ASN A 1 90 ? 15.451 -7.478 -14.053 1.00 55.34 90 ASN A C 1
ATOM 683 O O . ASN A 1 90 ? 16.370 -8.152 -13.593 1.00 55.34 90 ASN A O 1
ATOM 687 N N . LEU A 1 91 ? 14.276 -8.031 -14.381 1.00 57.31 91 LEU A N 1
ATOM 688 C CA . LEU A 1 91 ? 14.006 -9.473 -14.252 1.00 57.31 91 LEU A CA 1
ATOM 689 C C . LEU A 1 91 ? 14.462 -10.288 -15.478 1.00 57.31 91 LEU A C 1
ATOM 691 O O . LEU A 1 91 ? 14.492 -11.512 -15.406 1.00 57.31 91 LEU A O 1
ATOM 695 N N . GLU A 1 92 ? 14.875 -9.644 -16.577 1.00 46.28 92 GLU A N 1
ATOM 696 C CA . GLU A 1 92 ? 15.380 -10.308 -17.796 1.00 46.28 92 GLU A CA 1
ATOM 697 C C . GLU A 1 92 ? 16.849 -10.787 -17.698 1.00 46.28 92 GLU A C 1
ATOM 699 O O . GLU A 1 92 ? 17.518 -11.002 -18.708 1.00 46.28 92 GLU A O 1
ATOM 704 N N . SER A 1 93 ? 17.402 -10.965 -16.497 1.00 37.72 93 SER A N 1
ATOM 705 C CA . SER A 1 93 ? 18.741 -11.551 -16.316 1.00 37.72 93 SER A CA 1
ATOM 706 C C . SER A 1 93 ? 18.771 -12.550 -15.161 1.00 37.72 93 SER A C 1
ATOM 708 O O . SER A 1 93 ? 19.423 -12.322 -14.144 1.00 37.72 93 SER A O 1
ATOM 710 N N . CYS A 1 94 ? 18.075 -13.669 -15.355 1.00 40.06 94 CYS A N 1
ATOM 711 C CA . CYS A 1 94 ? 18.350 -14.943 -14.692 1.00 40.06 94 CYS A CA 1
ATOM 712 C C . CYS A 1 94 ? 18.587 -16.013 -15.760 1.00 40.06 94 CYS A C 1
ATOM 714 O O . CYS A 1 94 ? 17.786 -16.061 -16.721 1.00 40.06 94 CYS A O 1
#

Sequence (94 aa):
MTEYFLVNHQDYFATGFIINNGGAYVDTAAGLDVAAAVKTADPASAKTALYHQVLTHPAAGSERDQLTEQEQAQLTQKLDENFSLISTDNLESC